Protein AF-A0A3S5B7U7-F1 (afdb_monomer)

Foldseek 3Di:
DLPPADDQDPLPVLCVVCVVPDDPVSVVVSVVSVLVNVLSVVVVVLVVQLVCVVVVNHPCDPLSVQCVVCVVVVHHRPVSVPSSDD

Mean predicted aligned error: 6.24 Å

Solvent-accessible surface area (backbone atoms only — not comparable to full-atom values): 5272 Å² total; per-residue (Å²): 141,71,93,80,65,81,78,74,73,66,59,68,64,50,51,62,67,46,64,83,62,87,42,75,65,56,55,51,49,54,51,50,50,52,53,50,36,52,50,50,52,49,51,55,50,52,54,52,49,46,57,32,25,77,70,67,75,38,85,77,44,73,74,52,48,51,39,48,51,23,53,75,73,74,43,80,38,66,78,73,58,63,78,76,69,130

Organism: NCBI:txid117903

Sequence (86 aa):
MQKGLPDVIDYEGTAKILSNEPSPLNVVLLQEIQRYNWLLVLIRKQLSDLEKGIQGLVVMSSDLEDVFLAIFEGRVPIIWGKNTTK

InterPro domains:
  IPR026983 Dynein heavy chain [PTHR22878] (1-84)
  IPR041228 Dynein heavy chain, C-terminal domain [PF18199] (2-83)

pLDDT: mean 85.11, std 10.3, range [41.56, 92.88]

Structure (mmCIF, N/CA/C/O backbone):
data_AF-A0A3S5B7U7-F1
#
_entry.id   AF-A0A3S5B7U7-F1
#
loop_
_atom_site.group_PDB
_atom_site.id
_atom_site.type_symbol
_atom_site.label_atom_id
_atom_site.label_alt_id
_atom_site.label_comp_id
_atom_site.label_asym_id
_atom_site.label_entity_id
_atom_site.label_seq_id
_atom_site.pdbx_PDB_ins_code
_atom_site.Cartn_x
_atom_site.Cartn_y
_atom_site.Cartn_z
_atom_site.occupancy
_atom_site.B_iso_or_equiv
_atom_site.auth_seq_id
_atom_site.auth_comp_id
_atom_site.auth_asym_id
_atom_site.auth_atom_id
_atom_site.pdbx_PDB_model_num
ATOM 1 N N . MET A 1 1 ? -10.700 9.180 1.921 1.00 59.69 1 MET A N 1
ATOM 2 C CA . MET A 1 1 ? -9.240 9.374 2.185 1.00 59.69 1 MET A CA 1
ATOM 3 C C . MET A 1 1 ? -8.299 9.167 0.974 1.00 59.69 1 MET A C 1
ATOM 5 O O . MET A 1 1 ? -7.089 9.129 1.145 1.00 59.69 1 MET A O 1
ATOM 9 N N . GLN A 1 2 ? -8.790 9.089 -0.271 1.00 63.84 2 GLN A N 1
ATOM 10 C CA . GLN A 1 2 ? -7.981 8.595 -1.410 1.00 63.84 2 GLN A CA 1
ATOM 11 C C . GLN A 1 2 ? -7.367 9.678 -2.319 1.00 63.84 2 GLN A C 1
ATOM 13 O O . GLN A 1 2 ? -6.678 9.359 -3.283 1.00 63.84 2 GLN A O 1
ATOM 18 N N . LYS A 1 3 ? -7.605 10.963 -2.034 1.00 65.50 3 LYS A N 1
ATOM 19 C CA . LYS A 1 3 ? -7.320 12.079 -2.957 1.00 65.50 3 LYS A CA 1
ATOM 20 C C . LYS A 1 3 ? -5.831 12.464 -3.080 1.00 65.50 3 LYS A C 1
ATOM 22 O O . LYS A 1 3 ? -5.526 13.419 -3.780 1.00 65.50 3 LYS A O 1
ATOM 27 N N . GLY A 1 4 ? -4.932 11.752 -2.395 1.00 76.25 4 GLY A N 1
ATOM 28 C CA . GLY A 1 4 ? -3.487 12.023 -2.376 1.00 76.25 4 GLY A CA 1
ATOM 29 C C . GLY A 1 4 ? -2.608 10.895 -2.922 1.00 76.25 4 GLY A C 1
ATOM 30 O O . GLY A 1 4 ? -1.390 10.993 -2.825 1.00 76.25 4 GLY A O 1
ATOM 31 N N . LEU A 1 5 ? -3.194 9.816 -3.455 1.00 81.44 5 LEU A N 1
ATOM 32 C CA . LEU A 1 5 ? -2.418 8.695 -3.989 1.00 81.44 5 LEU A CA 1
ATOM 33 C C . LEU A 1 5 ? -2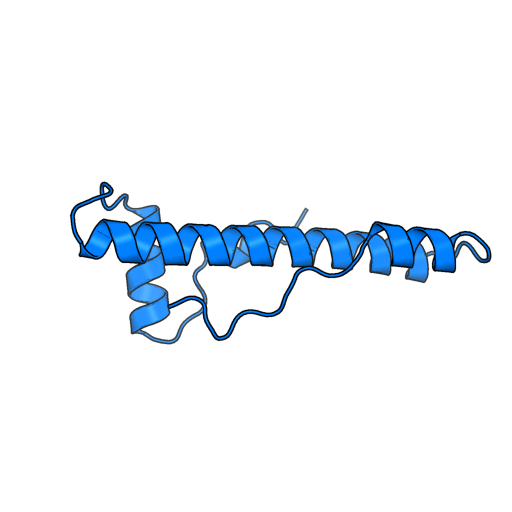.085 8.903 -5.472 1.00 81.4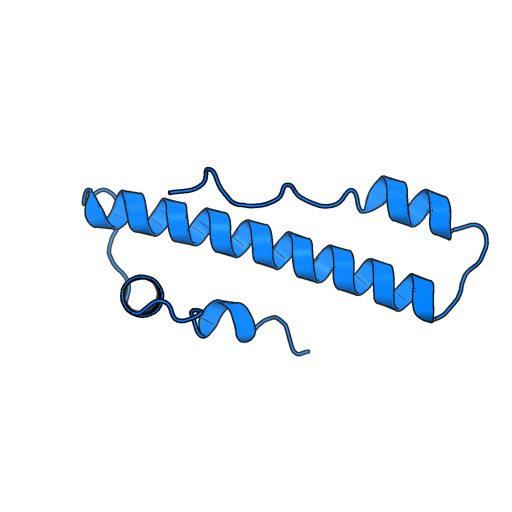4 5 LEU A C 1
ATOM 35 O O . LEU A 1 5 ? -3.001 9.222 -6.235 1.00 81.44 5 LEU A O 1
ATOM 39 N N . PRO A 1 6 ? -0.828 8.660 -5.892 1.00 85.94 6 PRO A N 1
ATOM 40 C CA . PRO A 1 6 ? -0.445 8.664 -7.299 1.00 85.94 6 PRO A CA 1
ATOM 41 C C . PRO A 1 6 ? -1.228 7.636 -8.114 1.00 85.94 6 PRO A C 1
ATOM 43 O O . PRO A 1 6 ? -1.643 6.588 -7.599 1.00 85.94 6 PRO A O 1
ATOM 46 N N . ASP A 1 7 ? -1.415 7.929 -9.395 1.00 87.44 7 ASP A N 1
ATOM 47 C CA . ASP A 1 7 ? -1.984 6.980 -10.345 1.00 87.44 7 ASP A CA 1
ATOM 48 C C . ASP A 1 7 ? -1.003 5.845 -10.658 1.00 87.44 7 ASP A C 1
ATOM 50 O O . ASP A 1 7 ? 0.198 5.930 -10.393 1.00 87.44 7 ASP A O 1
ATOM 54 N N . VAL A 1 8 ? -1.544 4.748 -11.189 1.00 88.88 8 VAL A N 1
ATOM 55 C CA . VAL A 1 8 ? -0.736 3.605 -11.619 1.00 88.88 8 VAL A CA 1
ATOM 56 C C . VAL A 1 8 ? 0.184 4.007 -12.770 1.00 88.88 8 VAL A C 1
ATOM 58 O O . VAL A 1 8 ? -0.201 4.749 -13.672 1.00 88.88 8 VAL A O 1
ATOM 61 N N . ILE A 1 9 ? 1.407 3.491 -12.740 1.00 90.75 9 ILE A N 1
ATOM 62 C CA . ILE A 1 9 ? 2.404 3.691 -13.787 1.00 90.75 9 ILE A CA 1
ATOM 63 C C . ILE A 1 9 ? 2.027 2.823 -14.994 1.00 90.75 9 ILE A C 1
ATOM 65 O O . ILE A 1 9 ? 1.708 1.642 -14.832 1.00 90.75 9 ILE A O 1
ATOM 69 N N . ASP A 1 10 ? 2.100 3.380 -16.204 1.00 92.38 10 ASP A N 1
ATOM 70 C CA . ASP A 1 10 ? 1.857 2.634 -17.441 1.00 92.38 10 ASP A CA 1
ATOM 71 C C . ASP A 1 10 ? 2.980 1.617 -17.705 1.00 92.38 10 ASP A C 1
ATOM 73 O O . ASP A 1 10 ? 4.053 1.940 -18.225 1.00 92.38 10 ASP A O 1
ATOM 77 N N . TYR A 1 11 ? 2.719 0.366 -17.330 1.00 91.75 11 TYR A N 1
ATOM 78 C CA . TYR A 1 11 ? 3.630 -0.748 -17.568 1.00 91.75 11 TYR A CA 1
ATOM 79 C C . TYR A 1 11 ? 3.763 -1.065 -19.061 1.00 91.75 11 TYR A C 1
ATOM 81 O O . TYR A 1 11 ? 4.874 -1.291 -19.534 1.00 91.75 11 TYR A O 1
ATOM 89 N N . GLU A 1 12 ? 2.660 -1.087 -19.814 1.00 89.75 12 GLU A N 1
ATOM 90 C CA . GLU A 1 12 ? 2.673 -1.528 -21.212 1.00 89.75 12 GLU A CA 1
ATOM 91 C C . GLU A 1 12 ? 3.422 -0.548 -22.112 1.00 89.75 12 GLU A C 1
ATOM 93 O O . GLU A 1 12 ? 4.219 -0.970 -22.954 1.00 89.75 12 GLU A O 1
ATOM 98 N N . GLY A 1 13 ? 3.192 0.756 -21.927 1.00 90.19 13 GLY A N 1
ATOM 99 C CA . GLY A 1 13 ? 3.941 1.797 -22.624 1.00 90.19 13 GLY A CA 1
ATOM 100 C C . GLY A 1 13 ? 5.428 1.727 -22.293 1.00 90.19 13 GLY A C 1
ATOM 101 O O . GLY A 1 13 ? 6.266 1.726 -23.198 1.00 90.19 13 GLY A O 1
ATOM 102 N N . THR A 1 14 ? 5.761 1.560 -21.010 1.00 88.88 14 THR A N 1
ATOM 103 C CA . THR A 1 14 ? 7.156 1.454 -20.562 1.00 88.88 14 THR A CA 1
ATOM 104 C C . THR A 1 14 ? 7.842 0.207 -21.130 1.00 88.88 14 THR A C 1
ATOM 106 O O . THR A 1 14 ? 8.948 0.299 -21.657 1.00 88.88 14 THR A O 1
ATOM 109 N N . ALA A 1 15 ? 7.182 -0.953 -21.121 1.00 89.19 15 ALA A N 1
ATOM 110 C CA . ALA A 1 15 ? 7.730 -2.192 -21.674 1.00 89.19 15 ALA A CA 1
ATOM 111 C C . ALA A 1 15 ? 7.998 -2.087 -23.184 1.00 89.19 15 ALA A C 1
ATOM 113 O O . ALA A 1 15 ? 9.047 -2.531 -23.656 1.00 89.19 15 ALA A O 1
ATOM 114 N N . LYS A 1 16 ? 7.095 -1.450 -23.943 1.00 89.31 16 LYS A N 1
ATOM 115 C CA . LYS A 1 16 ? 7.274 -1.214 -25.386 1.00 89.31 16 LYS A CA 1
ATOM 116 C C . LYS A 1 16 ? 8.478 -0.319 -25.677 1.00 89.31 16 LYS A C 1
ATOM 118 O O . LYS A 1 16 ? 9.246 -0.624 -26.584 1.00 89.31 16 LYS A O 1
ATOM 123 N N . ILE A 1 17 ? 8.673 0.746 -24.897 1.00 88.50 17 ILE A N 1
ATOM 124 C CA . ILE A 1 17 ? 9.819 1.659 -25.048 1.00 88.50 17 ILE A CA 1
ATOM 125 C C . ILE A 1 17 ? 11.140 0.926 -24.772 1.00 88.50 17 ILE A C 1
ATOM 127 O O . ILE A 1 17 ? 12.102 1.074 -25.523 1.00 88.50 17 ILE A O 1
ATOM 131 N N . LEU A 1 18 ? 11.177 0.099 -23.725 1.00 87.56 18 LEU A N 1
ATOM 132 C CA . LEU A 1 18 ? 12.389 -0.595 -23.279 1.00 87.56 18 LEU A CA 1
ATOM 133 C C . LEU A 1 18 ? 12.713 -1.868 -24.082 1.00 87.56 18 LEU A C 1
ATOM 135 O O . LEU A 1 18 ? 13.771 -2.461 -23.882 1.00 87.56 18 LEU A O 1
ATOM 139 N N . SER A 1 19 ? 11.836 -2.285 -25.002 1.00 82.44 19 SER A N 1
ATOM 140 C CA . SER A 1 19 ? 12.006 -3.513 -25.797 1.00 82.44 19 SER A CA 1
ATOM 141 C C . SER A 1 19 ? 13.174 -3.449 -26.793 1.00 82.44 19 SER A C 1
ATOM 143 O O . SER A 1 19 ? 13.696 -4.491 -27.181 1.00 82.44 19 SER A O 1
ATOM 145 N N . ASN A 1 20 ? 13.597 -2.248 -27.201 1.00 82.44 20 ASN A N 1
ATOM 146 C CA . ASN A 1 20 ? 14.651 -2.071 -28.207 1.00 82.44 20 ASN A CA 1
ATOM 147 C C . ASN A 1 20 ? 16.072 -2.275 -27.653 1.00 82.44 20 ASN A C 1
ATOM 149 O O . ASN A 1 20 ? 16.975 -2.607 -28.416 1.00 82.44 20 ASN A O 1
ATOM 153 N N . GLU A 1 21 ? 16.274 -2.111 -26.342 1.00 80.88 21 GLU A N 1
ATOM 154 C CA . GLU A 1 21 ? 17.573 -2.288 -25.682 1.00 80.88 21 GLU A CA 1
ATOM 155 C C . GLU A 1 21 ? 17.399 -3.086 -24.380 1.00 80.88 21 GLU A C 1
ATOM 157 O O . GLU A 1 21 ? 17.219 -2.510 -23.304 1.00 80.88 21 GLU A O 1
ATOM 162 N N . PRO A 1 22 ? 17.421 -4.429 -24.432 1.00 76.44 22 PRO A N 1
ATOM 163 C CA . PRO A 1 22 ? 17.286 -5.241 -23.232 1.00 76.44 22 PRO A CA 1
ATOM 164 C C . PRO A 1 22 ? 18.542 -5.106 -22.363 1.00 76.44 22 PRO A C 1
ATOM 166 O O . PRO A 1 22 ? 19.619 -5.592 -22.702 1.00 76.44 22 PRO A O 1
ATOM 169 N N . SER A 1 23 ? 18.389 -4.462 -21.207 1.00 89.19 23 SER A N 1
ATOM 170 C CA . SER A 1 23 ? 19.410 -4.383 -20.162 1.00 89.19 23 SER A CA 1
ATOM 171 C C . SER A 1 23 ? 18.864 -4.969 -18.854 1.00 89.19 23 SER A C 1
ATOM 173 O O . SER A 1 23 ? 17.655 -4.893 -18.607 1.00 89.19 23 SER A O 1
ATOM 175 N N . PRO A 1 24 ? 19.715 -5.526 -17.971 1.00 89.88 24 PRO A N 1
ATOM 176 C CA . PRO A 1 24 ? 19.277 -5.975 -16.649 1.00 89.88 24 PRO A CA 1
ATOM 177 C C . PRO A 1 24 ? 18.573 -4.869 -15.850 1.00 89.88 24 PRO A C 1
ATOM 179 O O . PRO A 1 24 ? 17.618 -5.143 -15.128 1.00 89.88 24 PRO A O 1
ATOM 182 N N . LEU A 1 25 ? 18.990 -3.612 -16.033 1.0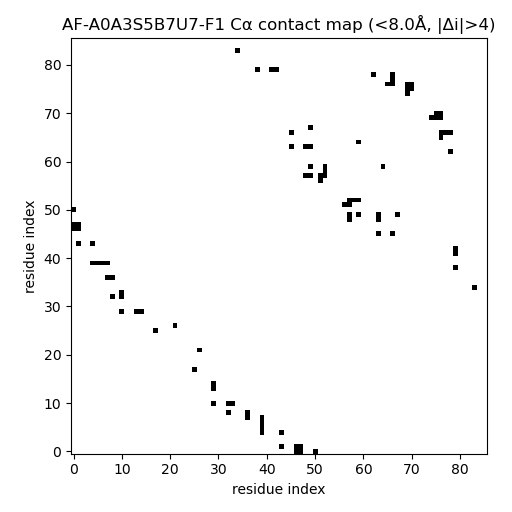0 89.75 25 LEU A N 1
ATOM 183 C CA . LEU A 1 25 ? 18.354 -2.456 -15.405 1.00 89.75 25 LEU A CA 1
ATOM 184 C C . LEU A 1 25 ? 16.915 -2.248 -15.901 1.00 89.75 25 LEU A C 1
ATOM 186 O O . LEU A 1 25 ? 16.036 -1.960 -15.095 1.00 89.75 25 LEU A O 1
ATOM 190 N N . ASN A 1 26 ? 16.652 -2.461 -17.192 1.00 90.38 26 ASN A N 1
ATOM 191 C CA . ASN A 1 26 ? 15.306 -2.352 -17.764 1.00 90.38 26 ASN A CA 1
ATOM 192 C C . ASN A 1 26 ? 14.377 -3.449 -17.232 1.00 90.38 26 ASN A C 1
ATOM 194 O O . ASN A 1 26 ? 13.209 -3.190 -16.947 1.00 90.38 26 ASN A O 1
ATOM 198 N N . VAL A 1 27 ? 14.902 -4.660 -17.031 1.00 89.38 27 VAL A N 1
ATOM 199 C CA . VAL A 1 27 ? 14.151 -5.762 -16.412 1.00 89.38 27 VAL A CA 1
ATOM 200 C C . VAL A 1 27 ? 13.786 -5.430 -14.964 1.00 89.38 27 VAL A C 1
ATOM 202 O O . VAL A 1 27 ? 12.625 -5.572 -14.584 1.00 89.38 27 VAL A O 1
ATOM 205 N N . VAL A 1 28 ? 14.747 -4.944 -14.171 1.00 92.31 28 VAL A N 1
ATOM 206 C CA . VAL A 1 28 ? 14.502 -4.533 -12.777 1.00 92.31 28 VAL A CA 1
ATOM 207 C C . VAL A 1 28 ? 13.506 -3.377 -12.716 1.00 92.31 28 VAL A C 1
ATOM 209 O O . VAL A 1 28 ? 12.582 -3.413 -11.911 1.00 92.31 28 VAL A O 1
ATOM 212 N N . LEU A 1 29 ? 13.627 -2.384 -13.598 1.00 91.12 29 LEU A N 1
ATOM 213 C CA . LEU A 1 29 ? 12.694 -1.261 -13.657 1.00 91.12 29 LEU A CA 1
ATOM 214 C C . LEU A 1 29 ? 11.255 -1.728 -13.911 1.00 91.12 29 LEU A C 1
ATOM 216 O O . LEU A 1 29 ? 10.342 -1.299 -13.211 1.00 91.12 29 LEU A O 1
ATOM 220 N N . LEU A 1 30 ? 11.041 -2.630 -14.872 1.00 91.19 30 LEU A N 1
ATOM 221 C CA . LEU A 1 30 ? 9.709 -3.171 -15.154 1.00 91.19 30 LEU A CA 1
ATOM 222 C C . LEU A 1 30 ? 9.143 -3.960 -13.964 1.00 91.19 30 LEU A C 1
ATOM 224 O O . LEU A 1 30 ? 7.957 -3.832 -13.653 1.00 91.19 30 LEU A O 1
ATOM 228 N N . GLN A 1 31 ? 9.980 -4.731 -13.266 1.00 90.12 31 GLN A N 1
ATOM 229 C CA . GLN A 1 31 ? 9.579 -5.432 -12.041 1.00 90.12 31 GLN A CA 1
ATOM 230 C C . GLN A 1 31 ? 9.191 -4.451 -10.930 1.00 90.12 31 GLN A C 1
ATOM 232 O O . GLN A 1 31 ? 8.152 -4.621 -10.291 1.00 90.12 31 GLN A O 1
ATOM 237 N N . GLU A 1 32 ? 9.978 -3.395 -10.735 1.00 91.12 32 GLU A N 1
ATOM 238 C CA . GLU A 1 32 ? 9.712 -2.363 -9.734 1.00 91.12 32 GLU A CA 1
ATOM 239 C C . GLU A 1 32 ? 8.434 -1.576 -10.042 1.00 91.12 32 GLU A C 1
ATOM 241 O O . GLU A 1 32 ? 7.637 -1.330 -9.137 1.00 91.12 32 GLU A O 1
ATOM 246 N N . ILE A 1 33 ? 8.174 -1.258 -11.315 1.00 91.88 33 ILE A N 1
ATOM 247 C CA . ILE A 1 33 ? 6.914 -0.645 -11.763 1.00 91.88 33 ILE A CA 1
ATOM 248 C C . ILE A 1 33 ? 5.725 -1.538 -11.402 1.00 91.88 33 ILE A C 1
ATOM 250 O O . ILE A 1 33 ? 4.743 -1.075 -10.818 1.00 91.88 33 ILE A O 1
ATOM 254 N N . GLN A 1 34 ? 5.814 -2.833 -11.711 1.00 90.62 34 GLN A N 1
ATOM 255 C CA . GLN A 1 34 ? 4.758 -3.788 -11.393 1.00 90.62 34 GLN A CA 1
ATOM 256 C C . GLN A 1 34 ? 4.534 -3.896 -9.876 1.00 90.62 34 GLN A C 1
ATOM 258 O O . GLN A 1 34 ? 3.390 -3.870 -9.412 1.00 90.62 34 GLN A O 1
ATOM 263 N N . ARG A 1 35 ? 5.618 -3.971 -9.097 1.00 90.12 35 ARG A N 1
ATOM 264 C CA . ARG A 1 35 ? 5.583 -4.029 -7.630 1.00 90.12 35 ARG A CA 1
ATOM 265 C C . ARG A 1 35 ? 4.945 -2.774 -7.033 1.00 90.12 35 ARG A C 1
ATOM 267 O O . ARG A 1 35 ? 4.103 -2.878 -6.141 1.00 90.12 35 ARG A O 1
ATOM 274 N N . TYR A 1 36 ? 5.304 -1.599 -7.544 1.00 90.75 36 TYR A N 1
ATOM 275 C CA . TYR A 1 36 ? 4.756 -0.321 -7.100 1.00 90.75 36 TYR A CA 1
ATOM 276 C C . TYR A 1 36 ? 3.263 -0.198 -7.416 1.00 90.75 36 TYR A C 1
ATOM 278 O O . TYR A 1 36 ? 2.471 0.143 -6.538 1.00 90.75 36 TYR A O 1
ATOM 286 N N . ASN A 1 37 ? 2.853 -0.558 -8.633 1.00 91.75 37 ASN A N 1
ATOM 287 C CA . ASN A 1 37 ? 1.446 -0.549 -9.029 1.00 91.75 37 ASN A CA 1
ATOM 288 C C . ASN A 1 37 ? 0.595 -1.470 -8.152 1.00 91.75 37 ASN A C 1
ATOM 290 O O . ASN A 1 37 ? -0.496 -1.090 -7.725 1.00 91.75 37 ASN A O 1
ATOM 294 N N . TRP A 1 38 ? 1.101 -2.663 -7.837 1.00 89.94 38 TRP A N 1
ATOM 295 C CA . TRP A 1 38 ? 0.416 -3.581 -6.933 1.00 89.94 38 TRP A CA 1
ATOM 296 C C . TRP A 1 38 ? 0.253 -2.984 -5.528 1.00 89.94 38 TRP A C 1
ATOM 298 O O . TRP A 1 38 ? -0.838 -3.033 -4.955 1.00 89.94 38 TRP A O 1
ATOM 308 N N . LEU A 1 39 ? 1.308 -2.356 -5.000 1.00 90.06 39 LEU A N 1
ATOM 309 C CA . LEU A 1 39 ? 1.260 -1.675 -3.709 1.00 90.06 39 LEU A CA 1
ATOM 310 C C . LEU A 1 39 ? 0.231 -0.532 -3.707 1.00 90.06 39 LEU A C 1
ATOM 312 O O . LEU A 1 39 ? -0.556 -0.424 -2.769 1.00 90.0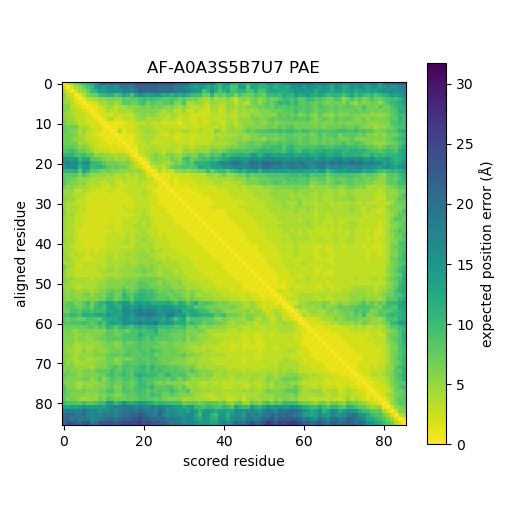6 39 LEU A O 1
ATOM 316 N N . LEU A 1 40 ? 0.180 0.284 -4.763 1.00 89.94 40 LEU A N 1
ATOM 317 C CA . LEU A 1 40 ? -0.822 1.346 -4.898 1.00 89.94 40 LEU A CA 1
ATOM 318 C C . LEU A 1 40 ? -2.250 0.792 -4.849 1.00 89.94 40 LEU A C 1
ATOM 320 O O . LEU A 1 40 ? -3.104 1.347 -4.156 1.00 89.94 40 LEU A O 1
ATOM 324 N N . VAL A 1 41 ? -2.514 -0.310 -5.556 1.00 89.75 41 VAL A N 1
ATOM 325 C CA . VAL A 1 41 ? -3.828 -0.970 -5.545 1.00 89.75 41 VAL A CA 1
ATOM 326 C C . VAL A 1 41 ? -4.173 -1.476 -4.144 1.00 89.75 41 VAL A C 1
ATOM 328 O O . VAL A 1 41 ? -5.294 -1.255 -3.680 1.00 89.75 41 VAL A O 1
ATOM 331 N N . LEU A 1 42 ? -3.219 -2.100 -3.446 1.00 89.00 42 LEU A N 1
ATOM 332 C CA . LEU A 1 42 ? -3.409 -2.555 -2.068 1.00 89.00 42 LEU A CA 1
ATOM 333 C C . LEU A 1 42 ? -3.772 -1.390 -1.139 1.00 89.00 42 LEU A C 1
ATOM 335 O O . LEU A 1 42 ? -4.761 -1.478 -0.414 1.00 89.00 42 LEU A O 1
ATOM 339 N N . ILE A 1 43 ? -3.006 -0.296 -1.183 1.00 88.94 43 ILE A N 1
ATOM 340 C CA . ILE A 1 43 ? -3.233 0.884 -0.340 1.00 88.94 43 ILE A CA 1
ATOM 341 C C . ILE A 1 43 ? -4.618 1.480 -0.621 1.00 88.94 43 ILE A C 1
ATOM 343 O O . ILE A 1 43 ? -5.377 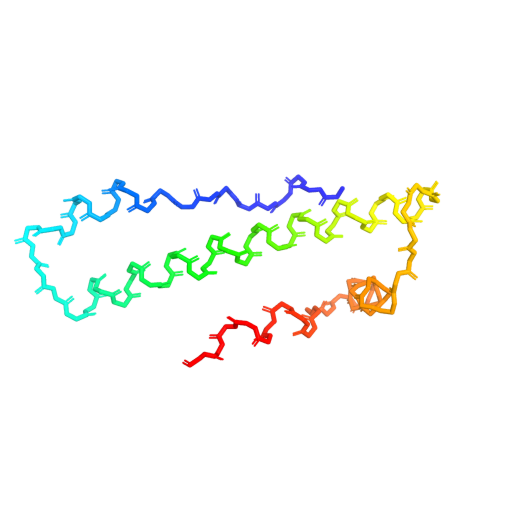1.745 0.312 1.00 88.94 43 ILE A O 1
ATOM 347 N N . ARG A 1 44 ? -4.989 1.648 -1.899 1.00 90.19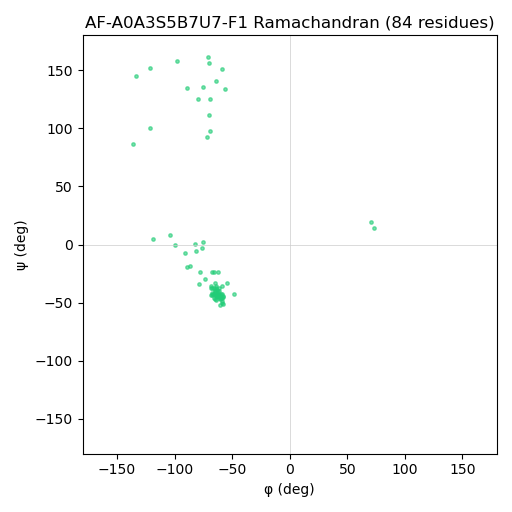 44 ARG A N 1
ATOM 348 C CA . ARG A 1 44 ? -6.316 2.157 -2.294 1.00 90.19 44 ARG A CA 1
ATOM 349 C C . ARG A 1 44 ? -7.438 1.281 -1.747 1.00 90.19 44 ARG A C 1
ATOM 351 O O . ARG A 1 44 ? -8.402 1.806 -1.190 1.00 90.19 44 ARG A O 1
ATOM 358 N N . LYS A 1 45 ? -7.294 -0.042 -1.872 1.00 88.94 45 LYS A N 1
ATOM 359 C CA . LYS A 1 45 ? -8.259 -1.006 -1.341 1.00 88.94 45 LYS A CA 1
ATOM 360 C C . LYS A 1 45 ? -8.385 -0.878 0.176 1.00 88.94 45 LYS A C 1
ATOM 362 O O . LYS A 1 45 ? -9.492 -0.690 0.662 1.00 88.94 45 LYS A O 1
ATOM 367 N N . GLN A 1 46 ? -7.277 -0.908 0.914 1.00 88.56 46 GLN A N 1
ATOM 368 C CA . GLN A 1 46 ? -7.326 -0.859 2.376 1.00 88.56 46 GLN A CA 1
ATOM 369 C C . GLN A 1 46 ? -7.862 0.464 2.916 1.00 88.56 46 GLN A C 1
ATOM 371 O O . GLN A 1 46 ? -8.641 0.449 3.860 1.00 88.56 46 GLN A O 1
ATOM 376 N N . LEU A 1 47 ? -7.534 1.599 2.293 1.00 88.56 47 LEU A N 1
ATOM 377 C CA . LEU A 1 47 ? -8.145 2.879 2.660 1.00 88.56 47 LEU A CA 1
ATOM 378 C C . LEU A 1 47 ? -9.653 2.894 2.381 1.00 88.56 47 LEU A C 1
ATOM 380 O O . LEU A 1 47 ? -10.409 3.464 3.164 1.00 88.56 47 LEU A O 1
ATOM 384 N N . SER A 1 48 ? -10.104 2.275 1.284 1.00 90.19 48 SER A N 1
ATOM 385 C CA . SER A 1 48 ? -11.536 2.137 1.006 1.00 90.19 48 SER A CA 1
ATOM 386 C C . SER A 1 48 ? -12.239 1.223 2.006 1.00 90.19 48 SER A C 1
ATOM 388 O O . SER A 1 48 ? -13.358 1.531 2.410 1.00 90.19 48 SER A O 1
ATOM 390 N N . ASP A 1 49 ? -11.627 0.095 2.357 1.00 89.81 49 ASP A N 1
ATOM 391 C CA . ASP A 1 49 ? -12.190 -0.866 3.304 1.00 89.81 49 ASP A CA 1
ATOM 392 C C . ASP A 1 49 ? -12.213 -0.272 4.714 1.00 89.81 49 ASP A C 1
ATOM 394 O O . ASP A 1 49 ? -13.186 -0.459 5.436 1.00 89.81 49 ASP A O 1
ATOM 398 N N . LEU A 1 50 ? -11.209 0.533 5.069 1.00 88.75 50 LEU A N 1
ATOM 399 C CA . LEU A 1 50 ? -11.150 1.255 6.335 1.00 88.75 50 LEU A CA 1
ATOM 400 C C . LEU A 1 50 ? -12.262 2.300 6.447 1.00 88.75 50 LEU A C 1
ATOM 402 O O . LEU A 1 50 ? -12.959 2.355 7.455 1.00 88.75 50 LEU A O 1
ATOM 406 N N . GLU A 1 51 ? -12.466 3.099 5.397 1.00 89.12 51 GLU A N 1
ATOM 407 C CA . GLU A 1 51 ? -13.539 4.098 5.344 1.00 89.12 51 GLU A CA 1
ATOM 408 C C . GLU A 1 51 ? -14.920 3.439 5.505 1.00 89.12 51 GLU A C 1
ATOM 410 O O . GLU A 1 51 ? -15.749 3.905 6.287 1.00 89.12 51 GLU A O 1
ATOM 415 N N . LYS A 1 52 ? -15.133 2.294 4.845 1.00 89.38 52 LYS A N 1
ATOM 416 C CA . LYS A 1 52 ? -16.350 1.485 5.001 1.00 89.38 52 LYS A CA 1
ATOM 417 C C . LYS A 1 52 ? -16.454 0.832 6.380 1.00 89.38 52 LYS A C 1
ATOM 419 O O . LYS A 1 52 ? -17.552 0.752 6.921 1.00 89.38 52 LYS A O 1
ATOM 424 N N . GLY A 1 53 ? -15.342 0.378 6.952 1.00 89.00 53 GLY A N 1
ATOM 425 C CA . GLY A 1 53 ? -15.285 -0.219 8.285 1.00 89.00 53 GLY A CA 1
ATOM 426 C C . GLY A 1 53 ? -15.688 0.771 9.375 1.00 89.00 53 GLY A C 1
ATOM 427 O O . GLY A 1 53 ? -16.510 0.446 10.224 1.00 89.00 53 GLY A O 1
ATOM 428 N N . ILE A 1 54 ? -15.206 2.015 9.287 1.00 85.62 54 ILE A N 1
ATOM 429 C CA . ILE A 1 54 ? -15.591 3.109 10.196 1.00 85.62 54 ILE A CA 1
ATOM 430 C C . ILE A 1 54 ? -17.085 3.444 10.063 1.00 85.62 54 ILE A C 1
ATOM 432 O O . ILE A 1 54 ? -17.745 3.743 11.055 1.00 85.62 54 ILE A O 1
ATOM 436 N N . GLN A 1 55 ? -17.642 3.362 8.852 1.00 89.25 55 GLN A N 1
ATOM 437 C CA . GLN A 1 55 ? -19.077 3.548 8.602 1.00 89.25 55 GLN A CA 1
ATOM 438 C C . GLN A 1 55 ? -19.939 2.340 9.017 1.00 89.25 55 GLN A C 1
ATOM 440 O O . GLN A 1 55 ? -21.160 2.394 8.883 1.00 89.25 55 GLN A O 1
ATOM 445 N N . GLY A 1 56 ? -19.334 1.242 9.487 1.00 87.69 56 GLY A N 1
ATOM 446 C CA . GLY A 1 56 ? -20.039 0.003 9.829 1.00 87.69 56 GLY A CA 1
ATOM 447 C C . GLY A 1 56 ? -20.524 -0.807 8.619 1.00 87.69 56 GLY A C 1
ATOM 448 O O . GLY A 1 56 ? -21.345 -1.706 8.770 1.00 87.69 56 GLY A O 1
ATOM 449 N N . LEU A 1 57 ? -20.032 -0.501 7.415 1.00 87.62 57 LEU A N 1
ATOM 450 C CA . LEU A 1 57 ? -20.391 -1.186 6.166 1.00 87.62 57 LEU A CA 1
ATOM 451 C C . LEU A 1 57 ? -19.531 -2.431 5.893 1.00 87.62 57 LEU A C 1
ATOM 453 O O . LEU A 1 57 ? -19.899 -3.263 5.066 1.00 87.62 57 LEU A O 1
ATOM 457 N N . VAL A 1 58 ? -18.375 -2.549 6.550 1.00 85.44 58 VAL A N 1
ATOM 458 C CA . VAL A 1 58 ? -17.441 -3.681 6.439 1.00 85.44 58 VAL A CA 1
ATOM 459 C C . VAL A 1 58 ? -17.012 -4.108 7.843 1.00 85.44 58 VAL A C 1
ATOM 461 O O . VAL A 1 58 ? -16.872 -3.275 8.734 1.00 85.44 58 VAL A O 1
ATOM 464 N N . VAL A 1 59 ? -16.798 -5.411 8.048 1.00 85.06 59 VAL A N 1
ATOM 465 C CA . VAL A 1 59 ? -16.286 -5.942 9.319 1.00 85.06 59 VAL A CA 1
ATOM 466 C C . VAL A 1 59 ? -14.832 -5.511 9.501 1.00 85.06 59 VAL A C 1
ATOM 468 O O . VAL A 1 59 ? -13.987 -5.780 8.647 1.00 85.06 59 VAL A O 1
ATOM 471 N N . MET A 1 60 ? -14.535 -4.875 10.632 1.00 84.44 60 MET A N 1
ATOM 472 C CA . MET A 1 60 ? -13.171 -4.529 11.017 1.00 84.44 60 MET A CA 1
ATOM 473 C C . MET A 1 60 ? -12.416 -5.800 11.424 1.00 84.44 60 MET A C 1
ATOM 475 O O . MET A 1 60 ? -12.512 -6.274 12.550 1.00 84.44 60 MET A O 1
ATOM 479 N N . SER A 1 61 ? -11.719 -6.406 10.463 1.00 87.56 61 SER A N 1
ATOM 480 C CA . SER A 1 61 ? -10.785 -7.507 10.717 1.00 87.56 61 SER A CA 1
ATOM 481 C C . SER A 1 61 ? -9.537 -7.008 11.451 1.00 87.56 61 SER A C 1
ATOM 483 O O . SER A 1 61 ? -9.152 -5.860 11.238 1.00 87.56 61 SER A O 1
ATOM 485 N N . SER A 1 62 ? -8.838 -7.890 12.175 1.00 86.81 62 SER A N 1
ATOM 486 C CA . SER A 1 62 ? -7.559 -7.573 12.845 1.00 86.81 62 SER A CA 1
ATOM 487 C C . SER A 1 62 ? -6.559 -6.865 11.918 1.00 86.81 62 SER A C 1
ATOM 489 O O . SER A 1 62 ? -5.973 -5.861 12.301 1.00 86.81 62 SER A O 1
ATOM 491 N N . ASP A 1 63 ? -6.432 -7.314 10.663 1.00 85.44 63 ASP A N 1
ATOM 492 C CA . ASP A 1 63 ? -5.521 -6.6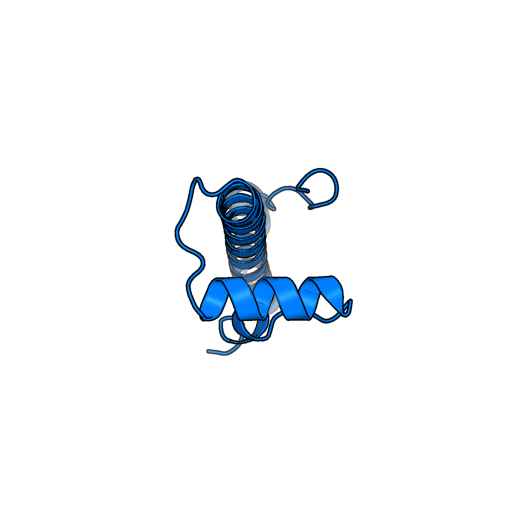93 9.689 1.00 85.44 63 ASP A CA 1
ATOM 493 C C . ASP A 1 63 ? -5.914 -5.248 9.329 1.00 85.44 63 ASP A C 1
ATOM 495 O O . ASP A 1 63 ? -5.061 -4.416 9.030 1.00 85.44 63 ASP A O 1
ATOM 499 N N . LEU A 1 64 ? -7.216 -4.946 9.317 1.00 87.38 64 LEU A N 1
ATOM 500 C CA . LEU A 1 64 ? -7.734 -3.615 8.997 1.00 87.38 64 LEU A CA 1
ATOM 501 C C . LEU A 1 64 ? -7.591 -2.669 10.194 1.00 87.38 64 LEU A C 1
ATOM 503 O O . LEU A 1 64 ? -7.328 -1.482 10.011 1.00 87.38 64 LEU A O 1
ATOM 507 N N . GLU A 1 65 ? -7.728 -3.206 11.404 1.00 89.75 65 GLU A N 1
ATOM 508 C CA . GLU A 1 65 ? -7.504 -2.487 12.657 1.00 89.75 65 GLU A CA 1
ATOM 509 C C . GLU A 1 65 ? -6.022 -2.126 12.843 1.00 89.75 65 GLU A C 1
ATOM 511 O O . GLU A 1 65 ? -5.702 -0.980 13.154 1.00 89.75 65 GLU A O 1
ATOM 516 N N . ASP A 1 66 ? -5.103 -3.038 12.518 1.00 89.62 66 ASP A N 1
ATOM 517 C CA . ASP A 1 66 ? -3.661 -2.760 12.522 1.00 89.62 66 ASP A CA 1
ATOM 518 C C . ASP A 1 66 ? -3.286 -1.651 11.527 1.00 89.62 66 ASP A C 1
ATOM 520 O O . ASP A 1 66 ? -2.453 -0.783 11.809 1.00 89.62 66 ASP A O 1
ATOM 524 N N . VAL A 1 67 ? -3.913 -1.658 10.346 1.00 89.88 67 VAL A N 1
ATOM 525 C CA . VAL A 1 67 ? -3.736 -0.614 9.326 1.00 89.88 67 VAL A CA 1
ATOM 526 C C . VAL A 1 67 ? -4.288 0.720 9.816 1.00 89.88 67 VAL A C 1
ATOM 528 O O . VAL A 1 67 ? -3.627 1.744 9.642 1.00 89.88 67 VAL A O 1
ATOM 531 N N . PHE A 1 68 ? -5.462 0.719 10.451 1.00 88.81 68 PHE A N 1
ATOM 532 C CA . PHE A 1 68 ? -6.039 1.911 11.065 1.00 88.81 68 PHE A CA 1
ATOM 533 C C . PHE A 1 68 ? -5.105 2.508 12.115 1.00 88.81 68 PHE A C 1
ATOM 535 O O . PHE A 1 68 ? -4.794 3.695 12.039 1.00 88.81 68 PHE A O 1
ATOM 542 N N . LEU A 1 69 ? -4.625 1.686 13.051 1.00 90.56 69 LEU A N 1
ATOM 543 C CA . LEU A 1 69 ? -3.751 2.120 14.133 1.00 90.56 69 LEU A CA 1
ATOM 544 C C . LEU A 1 69 ? -2.437 2.688 13.589 1.00 90.56 69 LEU A C 1
ATOM 546 O O . LEU A 1 69 ? -2.020 3.773 13.988 1.00 90.56 69 LEU A O 1
ATOM 550 N N . ALA A 1 70 ? -1.814 2.004 12.626 1.00 90.56 70 ALA A N 1
ATOM 551 C CA . ALA A 1 70 ? -0.589 2.485 11.999 1.00 90.56 70 ALA A CA 1
ATOM 552 C C . ALA A 1 70 ? -0.797 3.846 11.317 1.00 90.56 70 ALA A C 1
ATOM 554 O O . ALA A 1 70 ? -0.007 4.760 11.540 1.00 90.56 70 ALA A O 1
ATOM 555 N N . ILE A 1 71 ? -1.881 4.017 10.551 1.00 88.38 71 ILE A N 1
ATOM 556 C CA . ILE A 1 71 ? -2.202 5.296 9.900 1.00 88.38 71 ILE A CA 1
ATOM 557 C C . ILE A 1 71 ? -2.494 6.385 10.941 1.00 88.38 71 ILE A C 1
ATOM 559 O O . ILE A 1 71 ? -2.030 7.514 10.783 1.00 88.38 71 ILE A O 1
ATOM 563 N N . PHE A 1 72 ? -3.228 6.055 12.005 1.00 88.00 72 PHE A N 1
ATOM 564 C CA . PHE A 1 72 ? -3.552 6.977 13.094 1.00 88.00 72 PHE A CA 1
ATOM 565 C C . PHE A 1 72 ? -2.295 7.481 13.817 1.00 88.00 72 PHE A C 1
ATOM 567 O O . PHE A 1 72 ? -2.200 8.658 14.154 1.00 88.00 72 PHE A O 1
ATOM 574 N N . GLU A 1 73 ? -1.294 6.619 13.983 1.00 92.88 73 GLU A N 1
ATOM 575 C CA . GLU A 1 73 ? 0.011 6.956 14.560 1.00 92.88 73 GLU A CA 1
ATOM 576 C C . GLU A 1 73 ? 0.994 7.583 13.551 1.00 92.88 73 GLU A C 1
ATOM 578 O O . GLU A 1 73 ? 2.136 7.882 13.904 1.00 92.88 73 GLU A O 1
ATOM 583 N N . GLY A 1 74 ? 0.596 7.768 12.286 1.00 86.88 74 GLY A N 1
ATOM 584 C CA . GLY A 1 74 ? 1.466 8.292 11.227 1.00 86.88 74 GLY A CA 1
ATOM 585 C C . GLY A 1 74 ? 2.568 7.322 10.777 1.00 86.88 74 GLY A C 1
ATOM 586 O O . GLY A 1 74 ? 3.564 7.743 10.188 1.00 86.88 74 GLY A O 1
ATOM 587 N N . ARG A 1 75 ? 2.414 6.024 11.054 1.00 89.12 75 ARG A N 1
ATOM 588 C CA . ARG A 1 75 ? 3.326 4.946 10.651 1.00 89.12 75 ARG A CA 1
ATOM 589 C C . ARG A 1 75 ? 2.834 4.240 9.389 1.00 89.12 75 ARG A C 1
ATOM 591 O O . ARG A 1 75 ? 1.651 4.229 9.061 1.00 89.12 75 ARG A O 1
ATOM 598 N N . VAL A 1 76 ? 3.763 3.596 8.686 1.00 87.00 76 VAL A N 1
ATOM 599 C CA . VAL A 1 76 ? 3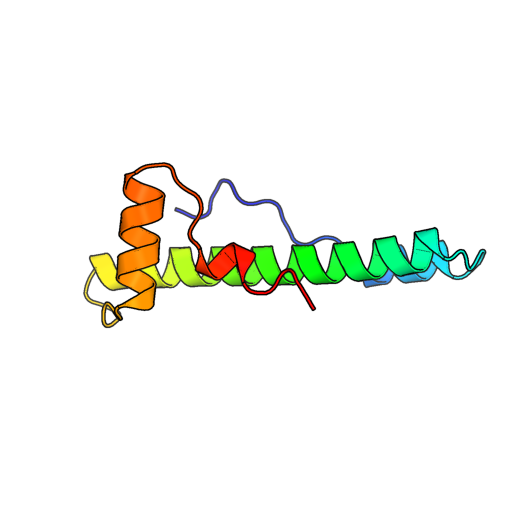.438 2.741 7.536 1.00 87.00 76 VAL A CA 1
ATOM 600 C C . VAL A 1 76 ? 2.952 1.375 8.044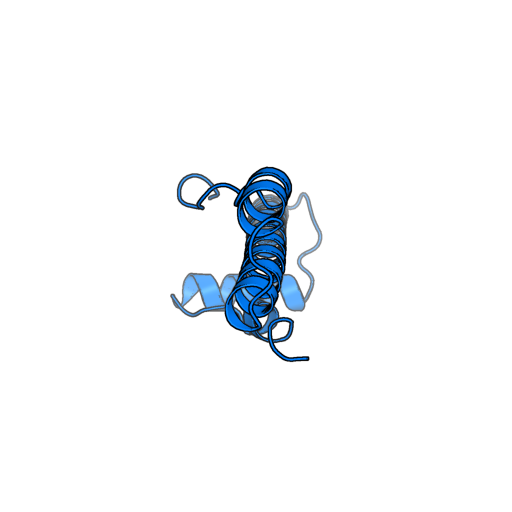 1.00 87.00 76 VAL A C 1
ATOM 602 O O . VAL A 1 76 ? 3.685 0.727 8.796 1.00 87.00 76 VAL A O 1
ATOM 605 N N . PRO A 1 77 ? 1.759 0.901 7.639 1.00 88.88 77 PRO A N 1
ATOM 606 C CA . PRO A 1 77 ? 1.280 -0.435 7.974 1.00 88.88 77 PRO A CA 1
ATOM 607 C C . PRO A 1 77 ? 2.250 -1.536 7.540 1.00 88.88 77 PRO A C 1
ATOM 609 O O . PRO A 1 77 ? 2.703 -1.582 6.396 1.00 88.88 77 PRO A O 1
ATOM 612 N N . ILE A 1 78 ? 2.516 -2.484 8.441 1.00 85.62 78 ILE A N 1
ATOM 613 C CA . ILE A 1 78 ? 3.468 -3.585 8.208 1.00 85.62 78 ILE A CA 1
ATOM 614 C C . ILE A 1 78 ? 3.057 -4.424 6.988 1.00 85.62 78 ILE A C 1
ATOM 616 O O . ILE A 1 78 ? 3.904 -4.877 6.217 1.00 85.62 78 ILE A O 1
ATOM 620 N N . ILE A 1 79 ? 1.750 -4.605 6.780 1.00 83.38 79 ILE A N 1
ATOM 621 C CA . ILE A 1 79 ? 1.202 -5.390 5.669 1.00 83.38 79 ILE A CA 1
ATOM 622 C C . ILE A 1 79 ? 1.564 -4.819 4.288 1.00 83.38 79 ILE A C 1
ATOM 624 O O . ILE A 1 79 ? 1.649 -5.576 3.325 1.00 83.38 79 ILE A O 1
ATOM 628 N N . TRP A 1 80 ? 1.864 -3.520 4.187 1.00 85.38 80 TRP A N 1
ATOM 629 C CA . TRP A 1 80 ? 2.306 -2.899 2.933 1.00 85.38 80 TRP A CA 1
ATOM 630 C C . TRP A 1 80 ? 3.745 -3.284 2.566 1.00 85.38 80 TRP A C 1
ATOM 632 O O . TRP A 1 80 ? 4.072 -3.371 1.385 1.00 85.38 80 TRP A O 1
ATOM 642 N N . GLY A 1 81 ? 4.593 -3.564 3.561 1.00 74.19 81 GLY A N 1
ATOM 643 C CA . GLY A 1 81 ? 5.989 -3.972 3.360 1.00 74.19 81 GLY A CA 1
ATOM 644 C C . GLY A 1 81 ? 6.196 -5.482 3.211 1.00 74.19 81 GLY A C 1
ATOM 645 O O . GLY A 1 81 ? 7.208 -5.913 2.669 1.00 74.19 81 GLY A O 1
ATOM 646 N N . LYS A 1 82 ? 5.249 -6.320 3.653 1.00 66.56 82 LYS A N 1
ATOM 647 C CA . LYS A 1 82 ? 5.416 -7.788 3.606 1.00 66.56 82 LYS A CA 1
ATOM 648 C C . LYS A 1 82 ? 5.491 -8.362 2.188 1.00 66.56 82 LYS A C 1
ATOM 650 O O . LYS A 1 82 ? 6.087 -9.415 1.996 1.00 66.56 82 LYS A O 1
ATOM 655 N N . ASN A 1 83 ? 4.940 -7.666 1.196 1.00 57.44 83 ASN A N 1
ATOM 656 C CA . ASN A 1 83 ? 4.852 -8.174 -0.175 1.00 57.44 83 ASN A CA 1
ATOM 657 C C . ASN A 1 83 ? 5.875 -7.530 -1.125 1.00 57.44 83 ASN A C 1
ATOM 659 O O . ASN A 1 83 ? 5.818 -7.759 -2.331 1.00 57.44 83 ASN A O 1
ATOM 663 N N . THR A 1 84 ? 6.813 -6.734 -0.598 1.00 51.06 84 THR A N 1
ATOM 664 C CA . THR A 1 84 ? 7.898 -6.129 -1.386 1.00 51.06 84 THR A CA 1
ATOM 665 C C . THR A 1 84 ? 9.161 -6.986 -1.447 1.00 51.06 84 THR A C 1
ATOM 667 O O . THR A 1 84 ? 10.071 -6.642 -2.191 1.00 51.06 84 THR A O 1
ATOM 670 N N . THR A 1 85 ? 9.218 -8.087 -0.694 1.00 42.34 85 THR A N 1
ATOM 671 C CA . THR A 1 85 ? 10.403 -8.944 -0.570 1.00 42.34 85 THR A CA 1
ATOM 672 C C . THR A 1 85 ? 10.036 -10.361 -1.007 1.00 42.34 85 THR A C 1
ATOM 674 O O . THR A 1 85 ? 9.403 -11.104 -0.257 1.00 42.34 85 THR A O 1
ATOM 677 N N . LYS A 1 86 ? 10.392 -10.724 -2.238 1.00 41.56 86 LYS A N 1
ATOM 678 C CA . LYS A 1 86 ? 10.475 -12.116 -2.687 1.00 41.56 86 LYS A CA 1
ATOM 679 C C . LYS A 1 86 ? 11.896 -12.391 -3.137 1.00 41.56 86 LYS A C 1
ATOM 681 O O . LYS A 1 86 ? 12.477 -11.472 -3.752 1.00 41.56 86 LYS A O 1
#

Nearest PDB structures (foldseek):
  8j07-assembly1_k9  TM=8.784E-01  e=1.149E-04  Homo sapiens
  8glv-assembly1_Kg  TM=7.975E-01  e=3.609E-03  Chlamydomonas reinhardtii
  6dk7-assembly1_A  TM=5.863E-01  e=4.245E+00  Pseudomonas aeruginosa

Radius of gyration: 16.31 Å; Cα contacts (8 Å, |Δi|>4): 49; chains: 1; bounding box: 40×24×43 Å

Secondary structure (DSSP, 8-state):
--TTPPPPP-HHHHHHHHTTS--HHHHHHHHHHHHHHHHHHHHHHHHHHHHHHHTTSS---HHHHHHHHHHHTTPPPHHHHTTS--